Protein AF-A0A8T5MHS5-F1 (afdb_monomer)

Structure (mmCIF, N/CA/C/O backbone):
data_AF-A0A8T5MHS5-F1
#
_entry.id   AF-A0A8T5MHS5-F1
#
loop_
_atom_site.group_PDB
_atom_site.id
_atom_site.type_symbol
_atom_site.label_atom_id
_atom_site.label_alt_id
_atom_site.label_comp_id
_atom_site.label_asym_id
_atom_site.label_entity_id
_atom_site.label_seq_id
_atom_site.pdbx_PDB_ins_code
_atom_site.Cartn_x
_atom_site.Cartn_y
_atom_site.Cartn_z
_atom_site.occupancy
_atom_site.B_iso_or_equiv
_atom_site.auth_seq_id
_atom_site.auth_comp_id
_atom_site.auth_asym_id
_atom_site.auth_atom_id
_atom_site.pdbx_PDB_model_num
ATOM 1 N N . MET A 1 1 ? -16.476 -14.094 20.900 1.00 62.91 1 MET A N 1
ATOM 2 C CA . MET A 1 1 ? -15.885 -13.231 19.860 1.00 62.91 1 MET A CA 1
ATOM 3 C C . MET A 1 1 ? -16.001 -11.819 20.396 1.00 62.91 1 MET A C 1
ATOM 5 O O . MET A 1 1 ? -17.087 -11.488 20.856 1.00 62.91 1 MET A O 1
ATOM 9 N N . GLN A 1 2 ? -14.896 -11.085 20.492 1.00 70.88 2 GLN A N 1
ATOM 10 C CA . GLN A 1 2 ? -14.913 -9.708 20.994 1.00 70.88 2 GLN A CA 1
ATOM 11 C C . GLN A 1 2 ? -15.694 -8.824 20.014 1.00 70.88 2 GLN A C 1
ATOM 13 O O . GLN A 1 2 ? -15.655 -9.086 18.810 1.00 70.88 2 GLN A O 1
ATOM 18 N N . ASP A 1 3 ? -16.452 -7.850 20.518 1.00 88.81 3 ASP A N 1
ATOM 19 C CA . ASP A 1 3 ? -17.217 -6.945 19.658 1.00 88.81 3 ASP A CA 1
ATOM 20 C C . ASP A 1 3 ? -16.241 -6.090 18.833 1.00 88.81 3 ASP A C 1
ATOM 22 O O . ASP A 1 3 ? -15.222 -5.618 19.341 1.00 88.81 3 ASP A O 1
ATOM 26 N N . ILE A 1 4 ? -16.549 -5.881 17.553 1.00 91.62 4 ILE A N 1
ATOM 27 C CA . ILE A 1 4 ? -15.765 -5.030 16.651 1.00 91.62 4 ILE A CA 1
ATOM 28 C C . ILE A 1 4 ? -15.625 -3.618 17.222 1.00 91.62 4 ILE A C 1
ATOM 30 O O . ILE A 1 4 ? -14.560 -3.016 17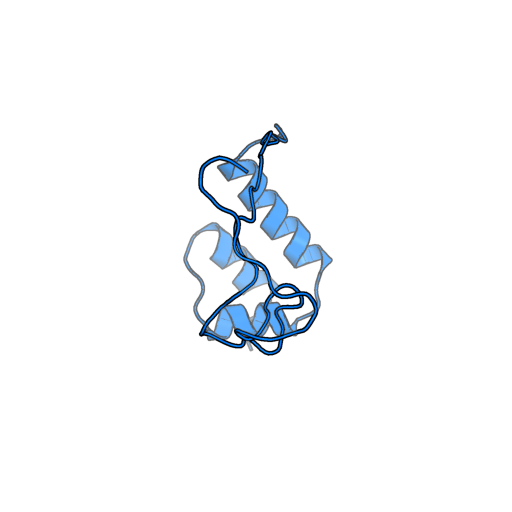.099 1.00 91.62 4 ILE A O 1
ATOM 34 N N . LYS A 1 5 ? -16.657 -3.106 17.901 1.00 90.81 5 LYS A N 1
ATOM 35 C CA . LYS A 1 5 ? -16.602 -1.794 18.557 1.00 90.81 5 LYS A CA 1
ATOM 36 C C . LYS A 1 5 ? -15.541 -1.745 19.651 1.00 90.81 5 LYS A C 1
ATOM 38 O O . LYS A 1 5 ? -14.767 -0.794 19.681 1.00 90.81 5 LYS A O 1
ATOM 43 N N . ASP A 1 6 ? -15.444 -2.788 20.473 1.00 93.69 6 ASP A N 1
ATOM 44 C CA . ASP A 1 6 ? -14.446 -2.865 21.546 1.00 93.69 6 ASP A CA 1
ATOM 45 C C . ASP A 1 6 ? -13.025 -2.888 20.969 1.00 93.69 6 ASP A C 1
ATOM 47 O O . ASP A 1 6 ? -12.120 -2.228 21.484 1.00 93.69 6 ASP A O 1
ATOM 51 N N . ILE A 1 7 ? -12.827 -3.623 19.869 1.00 95.62 7 ILE A N 1
ATOM 52 C CA . ILE A 1 7 ? -11.538 -3.687 19.170 1.00 95.62 7 ILE A CA 1
ATOM 53 C C . ILE A 1 7 ? -11.181 -2.314 18.577 1.00 95.62 7 ILE A C 1
ATOM 55 O O . ILE A 1 7 ? -10.042 -1.861 18.699 1.00 95.62 7 ILE A O 1
ATOM 59 N N . LEU A 1 8 ? -12.147 -1.617 17.970 1.00 94.44 8 LEU A N 1
ATOM 60 C CA . LEU A 1 8 ? -11.936 -0.274 17.426 1.00 94.44 8 LEU A CA 1
ATOM 61 C C . LEU A 1 8 ? -11.624 0.746 18.524 1.00 94.44 8 LEU A C 1
ATOM 63 O O . LEU A 1 8 ? -10.707 1.545 18.348 1.00 94.44 8 LEU A O 1
ATOM 67 N N . GLU A 1 9 ? -12.308 0.703 19.667 1.00 92.50 9 GLU A N 1
ATOM 68 C CA . GLU A 1 9 ? -12.008 1.576 20.807 1.00 92.50 9 GLU A CA 1
ATOM 69 C C . GLU A 1 9 ? -10.615 1.317 21.383 1.00 92.50 9 GLU A C 1
ATOM 71 O O . GLU A 1 9 ? -9.886 2.268 21.680 1.00 92.50 9 GLU A O 1
ATOM 76 N N . LYS A 1 10 ? -10.227 0.042 21.508 1.00 94.25 10 LYS A N 1
ATOM 77 C CA . LYS A 1 10 ? -8.880 -0.350 21.934 1.00 94.25 10 LYS A CA 1
ATOM 78 C C . LYS A 1 10 ? -7.823 0.194 20.982 1.00 94.25 10 LYS A C 1
ATOM 80 O O . LYS A 1 10 ? -6.838 0.767 21.448 1.00 94.25 10 LYS A O 1
ATOM 85 N N . SER A 1 11 ? -8.046 0.060 19.670 1.00 92.56 11 SER A N 1
ATOM 86 C CA . SER A 1 11 ? -7.077 0.478 18.650 1.00 92.56 11 SER A CA 1
ATOM 87 C C . SER A 1 11 ? -6.626 1.927 18.846 1.00 92.56 11 SER A C 1
ATOM 89 O O . SER A 1 11 ? -5.464 2.242 18.604 1.00 92.56 11 SER A O 1
ATOM 91 N N . GLN A 1 12 ? -7.518 2.805 19.331 1.00 86.88 12 GLN A N 1
ATOM 92 C CA . GLN A 1 12 ? -7.247 4.235 19.542 1.00 86.88 12 GLN A CA 1
ATOM 93 C C . GLN A 1 12 ? -6.193 4.513 20.622 1.00 86.88 12 GLN A C 1
ATOM 95 O O . GLN A 1 12 ? -5.705 5.634 20.732 1.00 86.88 12 GLN A O 1
ATOM 100 N N . ARG A 1 13 ? -5.878 3.529 21.469 1.00 87.69 13 ARG A N 1
ATOM 101 C CA . ARG A 1 13 ? -5.039 3.714 22.663 1.00 87.69 13 ARG A CA 1
ATOM 102 C C . ARG A 1 13 ? -3.886 2.726 22.719 1.00 87.69 13 ARG A C 1
ATOM 104 O O . ARG A 1 13 ? -2.842 3.039 23.284 1.00 87.69 13 ARG A O 1
ATOM 111 N N . GLU A 1 14 ? -4.085 1.534 22.165 1.00 92.31 14 GLU A N 1
ATOM 112 C CA . GLU A 1 14 ? -3.191 0.398 22.339 1.00 92.31 14 GLU A CA 1
ATOM 113 C C . GLU A 1 14 ? -3.056 -0.407 21.037 1.00 92.31 14 GLU A C 1
ATOM 115 O O . GLU A 1 14 ? -4.008 -0.487 20.254 1.00 92.31 14 GLU A O 1
ATOM 120 N N . PRO A 1 15 ? -1.897 -1.049 20.799 1.00 94.00 15 PRO A N 1
ATOM 121 C CA . PRO A 1 15 ? -1.725 -1.950 19.667 1.00 94.00 15 PRO A CA 1
ATOM 122 C C . PRO A 1 15 ? -2.730 -3.111 19.680 1.00 94.00 15 PRO A C 1
ATOM 124 O O . PRO A 1 15 ? -3.048 -3.675 20.732 1.00 94.00 15 PRO A O 1
ATOM 127 N N . LEU A 1 16 ? -3.182 -3.501 18.489 1.00 95.56 16 LEU A N 1
ATOM 128 C CA . LEU A 1 16 ? -4.02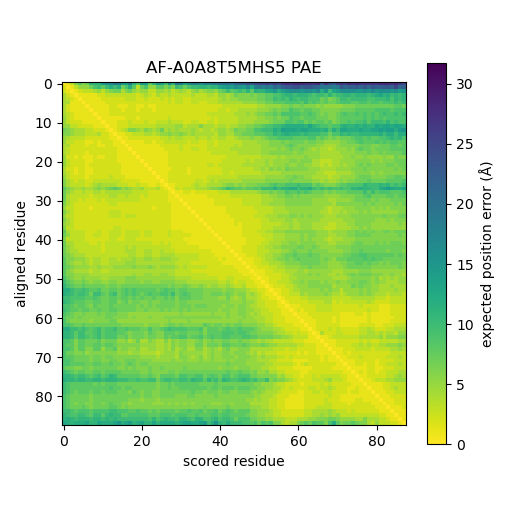6 -4.677 18.295 1.00 95.56 16 LEU A CA 1
ATOM 129 C C . LEU A 1 16 ? -3.193 -5.960 18.229 1.00 95.56 16 LEU A C 1
ATOM 131 O O . LEU A 1 16 ? -2.049 -5.949 17.768 1.00 95.56 16 LEU A O 1
ATOM 135 N N . THR A 1 17 ? -3.785 -7.076 18.651 1.00 97.25 17 THR A N 1
ATOM 136 C CA . THR A 1 17 ? -3.239 -8.406 18.362 1.00 97.25 17 THR A CA 1
ATOM 137 C C . THR A 1 17 ? -3.549 -8.818 16.920 1.00 97.25 17 THR A C 1
ATOM 139 O O . THR A 1 17 ? -4.350 -8.182 16.228 1.00 97.25 17 THR A O 1
ATOM 142 N N . ILE A 1 18 ? -2.918 -9.899 16.451 1.00 96.88 18 ILE A N 1
ATOM 143 C CA . ILE A 1 18 ? -3.188 -10.449 15.114 1.00 96.88 18 ILE A CA 1
ATOM 144 C C . ILE A 1 18 ? -4.653 -10.888 15.014 1.00 96.88 18 ILE A C 1
ATOM 146 O O . ILE A 1 18 ? -5.325 -10.554 14.044 1.00 96.88 18 ILE A O 1
ATOM 150 N N . GLU A 1 19 ? -5.170 -11.555 16.044 1.00 96.81 19 GLU A N 1
ATOM 151 C CA . GLU A 1 19 ? -6.536 -12.083 16.089 1.00 96.81 19 GLU A CA 1
ATOM 152 C C . GLU A 1 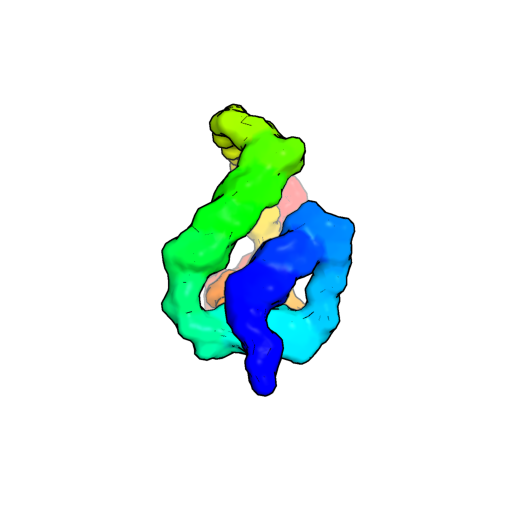19 ? -7.583 -10.960 16.055 1.00 96.81 19 GLU A C 1
ATOM 154 O O . GLU A 1 19 ? -8.619 -11.076 15.402 1.00 96.81 19 GLU A O 1
ATOM 159 N N . GLU A 1 20 ? -7.306 -9.844 16.732 1.00 96.25 20 GLU A N 1
ATOM 160 C CA . GLU A 1 20 ? -8.143 -8.644 16.679 1.00 96.25 20 GLU A CA 1
ATOM 161 C C . GLU A 1 20 ? -8.130 -8.015 15.279 1.00 96.25 20 GLU A C 1
ATOM 163 O O . GLU A 1 20 ? -9.182 -7.646 14.755 1.00 96.25 20 GLU A O 1
ATOM 168 N N . GLY A 1 21 ? -6.959 -7.943 14.638 1.00 94.75 21 GLY A N 1
ATOM 169 C CA . GLY A 1 21 ? -6.829 -7.477 13.257 1.00 94.75 21 GLY A CA 1
ATOM 170 C C . GLY A 1 21 ? -7.586 -8.358 12.257 1.00 94.75 21 GLY A C 1
ATOM 171 O O . GLY A 1 21 ? -8.288 -7.841 11.387 1.00 94.75 21 GLY A O 1
ATOM 172 N N . GLU A 1 22 ? -7.508 -9.681 12.404 1.00 95.69 22 GLU A N 1
ATOM 173 C CA . GLU A 1 22 ? -8.260 -10.642 11.588 1.00 95.69 22 GLU A CA 1
ATOM 174 C C . GLU A 1 22 ? -9.776 -10.497 11.775 1.00 95.69 22 GLU A C 1
ATOM 176 O O . GLU A 1 22 ? -10.533 -10.562 10.798 1.00 95.69 22 GLU A O 1
ATOM 181 N N . ALA A 1 23 ? -10.226 -10.251 13.010 1.00 95.25 23 ALA A N 1
ATOM 182 C CA . ALA A 1 23 ? -11.630 -9.991 13.306 1.00 95.25 23 ALA A CA 1
ATOM 183 C C . ALA A 1 23 ? -12.125 -8.708 12.620 1.00 95.25 23 ALA A C 1
ATOM 185 O O . ALA A 1 23 ? -13.180 -8.728 11.984 1.00 95.25 23 ALA A O 1
ATOM 186 N N . LEU A 1 24 ? -11.347 -7.619 12.671 1.00 94.69 24 LEU A N 1
ATOM 187 C CA . LEU A 1 24 ? -11.662 -6.384 11.944 1.00 94.69 24 LEU A CA 1
ATOM 188 C C . LEU A 1 24 ? -11.721 -6.622 10.431 1.00 94.69 24 LEU A C 1
ATOM 190 O O . LEU A 1 24 ? -12.687 -6.211 9.787 1.00 94.69 24 LEU A O 1
ATOM 194 N N . PHE A 1 25 ? -10.732 -7.327 9.874 1.00 93.44 25 PHE A N 1
ATOM 195 C CA . PHE A 1 25 ? -10.660 -7.631 8.443 1.00 93.44 25 PHE A CA 1
ATOM 196 C C . PHE A 1 25 ? -11.871 -8.443 7.964 1.00 93.44 25 PHE A C 1
ATOM 198 O O . PHE A 1 25 ? -12.394 -8.208 6.876 1.00 93.44 25 PHE A O 1
ATOM 205 N N . SER A 1 26 ? -12.355 -9.361 8.802 1.00 94.62 26 SER A N 1
ATOM 206 C CA . SER A 1 26 ? -13.492 -10.238 8.497 1.00 94.62 26 SER A CA 1
ATOM 207 C C . SER A 1 26 ? -14.862 -9.620 8.806 1.00 94.62 26 SER A C 1
ATOM 209 O O . SER A 1 26 ? -15.884 -10.224 8.486 1.00 94.62 26 SER A O 1
ATOM 211 N N . SER A 1 27 ? -14.914 -8.444 9.442 1.00 93.25 27 SER A N 1
ATOM 212 C CA . SER A 1 27 ? -16.169 -7.814 9.884 1.00 93.25 27 SER A CA 1
ATOM 213 C C . SER A 1 27 ? -16.993 -7.199 8.752 1.00 93.25 27 SER A C 1
ATOM 215 O O . SER A 1 27 ? -18.211 -7.087 8.871 1.00 93.25 27 SER A O 1
ATOM 217 N N . PHE A 1 28 ? -16.331 -6.776 7.670 1.00 88.81 28 PHE A N 1
ATOM 218 C CA . PHE A 1 28 ? -16.915 -6.007 6.565 1.00 88.81 28 PHE A CA 1
ATOM 219 C C . PHE A 1 28 ? -17.667 -4.724 6.987 1.00 88.81 28 PHE A C 1
ATOM 221 O O . PHE A 1 28 ? -18.382 -4.141 6.169 1.00 88.81 28 PHE A O 1
ATOM 228 N N . ASP A 1 29 ? -17.482 -4.230 8.218 1.00 92.69 29 ASP A N 1
ATOM 229 C CA . ASP A 1 29 ? -18.069 -2.969 8.688 1.00 92.69 29 ASP A CA 1
ATOM 230 C C . ASP A 1 29 ? -17.224 -1.774 8.223 1.00 92.69 29 ASP A C 1
ATOM 232 O O . ASP A 1 29 ? -16.496 -1.125 8.980 1.00 92.69 29 ASP A O 1
ATOM 236 N N . LEU A 1 30 ? -17.297 -1.512 6.917 1.00 93.19 30 LEU A N 1
ATOM 237 C CA . LEU A 1 30 ? -16.480 -0.508 6.241 1.00 93.19 30 LEU A CA 1
ATOM 238 C C . LEU A 1 30 ? -16.646 0.896 6.837 1.00 93.19 30 LEU A C 1
ATOM 240 O O . LEU A 1 30 ? -15.683 1.659 6.875 1.00 93.19 30 LEU A O 1
ATOM 244 N N . LEU A 1 31 ? -17.852 1.250 7.289 1.00 94.94 31 LEU A N 1
ATOM 245 C CA . LEU A 1 31 ? -18.131 2.588 7.806 1.00 94.94 31 LEU A CA 1
ATOM 246 C C . LEU A 1 31 ? -17.474 2.800 9.167 1.00 94.94 31 LEU A C 1
ATOM 248 O O . LEU A 1 31 ? -16.789 3.806 9.350 1.00 94.94 31 LEU A O 1
ATOM 252 N N . SER A 1 32 ? -17.621 1.851 10.094 1.00 93.88 32 SER A N 1
ATOM 253 C CA . SER A 1 32 ? -16.976 1.945 11.407 1.00 93.88 32 SER A CA 1
ATOM 254 C C . SER A 1 32 ? -15.449 1.933 11.283 1.00 93.88 32 SER A C 1
ATOM 256 O O . SER A 1 32 ? -14.773 2.738 11.926 1.00 93.88 32 SER A O 1
ATOM 258 N N . LEU A 1 33 ? -14.905 1.090 10.395 1.00 94.44 33 LEU A N 1
ATOM 259 C CA . LEU A 1 33 ? -13.472 1.059 10.082 1.00 94.44 33 LEU A CA 1
ATOM 260 C C . LEU A 1 33 ? -12.988 2.393 9.499 1.00 94.44 33 LEU A C 1
ATOM 262 O O . LEU A 1 33 ? -11.968 2.924 9.934 1.00 94.44 33 LEU A O 1
ATOM 266 N N . GLY A 1 34 ? -13.731 2.951 8.541 1.00 95.12 34 GLY A N 1
ATOM 267 C CA . GLY A 1 34 ? -13.408 4.225 7.906 1.00 95.12 34 GLY A CA 1
ATOM 268 C C . GLY A 1 34 ? -13.421 5.397 8.887 1.00 95.12 34 GLY A C 1
ATOM 269 O O . GLY A 1 34 ? -12.510 6.219 8.854 1.00 95.12 34 GLY A O 1
ATOM 270 N N . ILE A 1 35 ? -14.402 5.452 9.795 1.00 94.75 35 ILE A N 1
ATOM 271 C CA . ILE A 1 35 ? -14.486 6.484 10.842 1.00 94.75 35 ILE A CA 1
ATOM 272 C C . ILE A 1 35 ? -13.281 6.400 11.785 1.00 94.75 35 ILE A C 1
ATOM 274 O O . ILE A 1 35 ? -12.645 7.418 12.054 1.00 94.75 35 ILE A O 1
ATOM 278 N N . ALA A 1 36 ? -12.942 5.198 12.259 1.00 93.94 36 ALA A N 1
ATOM 279 C CA . ALA A 1 36 ? -11.793 5.001 13.138 1.00 93.94 36 ALA A CA 1
ATOM 280 C C . ALA A 1 36 ? -10.473 5.375 12.440 1.00 93.94 36 ALA A C 1
ATOM 282 O O . ALA A 1 36 ? -9.658 6.100 13.010 1.00 93.94 36 ALA A O 1
ATOM 283 N N . ALA A 1 37 ? -10.284 4.938 11.190 1.00 94.38 37 ALA A N 1
ATOM 284 C CA . ALA A 1 37 ? -9.103 5.257 10.388 1.00 94.38 37 ALA A CA 1
ATOM 285 C C . ALA A 1 37 ? -8.973 6.763 10.103 1.00 94.38 37 ALA A C 1
ATOM 287 O O . ALA A 1 37 ? -7.872 7.313 10.172 1.00 94.38 37 ALA A O 1
ATOM 288 N N . ASP A 1 38 ? -10.086 7.446 9.817 1.00 95.25 38 ASP A N 1
ATOM 289 C CA . ASP A 1 38 ? -10.097 8.895 9.615 1.00 95.25 38 ASP A CA 1
ATOM 290 C C . ASP A 1 38 ? -9.726 9.656 10.896 1.00 95.25 38 ASP A C 1
ATOM 292 O O . ASP A 1 38 ? -8.999 10.647 10.820 1.00 95.25 38 ASP A O 1
ATOM 296 N N . GLY A 1 39 ? -10.161 9.169 12.065 1.00 93.62 39 GLY A N 1
ATOM 297 C CA . GLY A 1 39 ? -9.746 9.682 13.374 1.00 93.62 39 GLY A CA 1
ATOM 298 C C . GLY A 1 39 ? -8.226 9.658 13.543 1.00 93.62 39 GLY A C 1
ATOM 299 O O . GLY A 1 39 ? -7.611 10.712 13.702 1.00 93.62 39 GLY A O 1
ATOM 300 N N . PHE A 1 40 ? -7.598 8.490 13.363 1.00 93.12 40 PHE A N 1
ATOM 301 C CA . PHE A 1 40 ? -6.134 8.368 13.432 1.00 93.12 40 PHE A CA 1
ATOM 302 C C . PHE A 1 40 ? -5.411 9.280 12.447 1.00 93.12 40 PHE A C 1
ATOM 304 O O . PHE A 1 40 ? -4.420 9.925 12.789 1.00 93.12 40 PHE A O 1
ATOM 311 N N . ARG A 1 41 ? -5.890 9.335 11.200 1.00 95.38 41 ARG A N 1
ATOM 312 C CA . ARG A 1 41 ? -5.282 10.165 10.158 1.00 95.38 41 ARG A CA 1
ATOM 313 C C . ARG A 1 41 ? -5.396 11.656 1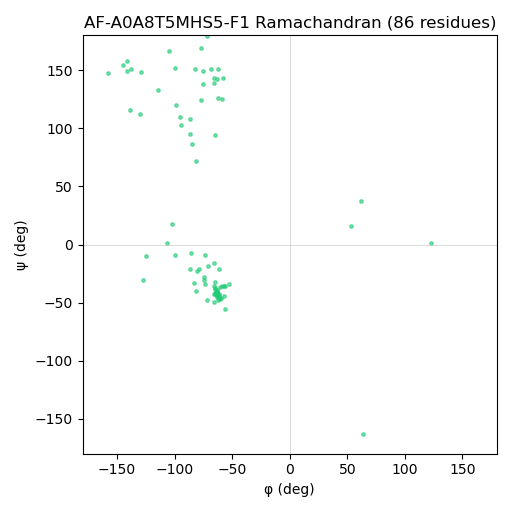0.507 1.00 95.38 41 ARG A C 1
ATOM 315 O O . ARG A 1 41 ? -4.472 12.401 10.188 1.00 95.38 41 ARG A O 1
ATOM 322 N N . LYS A 1 42 ? -6.466 12.083 11.200 1.00 95.69 42 LYS A N 1
ATOM 323 C CA . LYS A 1 42 ? -6.654 13.454 11.734 1.00 95.69 42 LYS A CA 1
ATOM 324 C C . LYS A 1 42 ? -5.641 13.769 12.815 1.00 95.69 42 LYS A C 1
ATOM 326 O O . LYS A 1 42 ? -4.966 14.787 12.705 1.00 95.69 42 LYS A O 1
ATOM 331 N N . ASP A 1 43 ? -5.498 12.884 13.787 1.00 93.62 43 ASP A N 1
ATOM 332 C CA . ASP A 1 43 ? -4.582 13.097 14.905 1.00 93.62 43 ASP A CA 1
ATOM 333 C C . ASP A 1 43 ? -3.117 13.104 14.446 1.00 93.62 43 ASP A C 1
ATOM 335 O O . ASP A 1 43 ? -2.309 13.887 14.943 1.00 93.62 43 ASP A O 1
ATOM 339 N N . ALA A 1 44 ? -2.775 12.272 13.457 1.00 93.94 44 ALA A N 1
ATOM 340 C CA . ALA A 1 44 ? -1.412 12.152 12.948 1.00 93.94 44 ALA A CA 1
ATOM 341 C C . ALA A 1 44 ? -1.019 13.246 11.939 1.00 93.94 44 ALA A C 1
ATOM 343 O O . ALA A 1 44 ? 0.124 13.705 11.955 1.00 93.94 44 ALA A O 1
ATOM 344 N N . ALA A 1 45 ? -1.923 13.629 11.030 1.00 95.75 45 ALA A N 1
ATOM 345 C CA . ALA A 1 45 ? -1.587 14.464 9.869 1.00 95.75 45 ALA A CA 1
ATOM 346 C C . ALA A 1 45 ? -2.419 15.751 9.737 1.00 95.75 45 ALA A C 1
ATOM 348 O O . ALA A 1 45 ? -2.079 16.609 8.922 1.00 95.75 45 ALA A O 1
ATOM 349 N N . GLY A 1 46 ? -3.487 15.918 10.523 1.00 96.69 46 GLY A N 1
ATOM 350 C CA . GLY A 1 46 ? -4.424 17.032 10.379 1.00 96.69 46 GLY A CA 1
ATOM 351 C C . GLY A 1 46 ? -5.167 17.020 9.038 1.00 96.69 46 GLY A C 1
ATOM 352 O O . GLY A 1 46 ? -5.221 16.007 8.342 1.00 96.69 46 GLY A O 1
ATOM 353 N N . ASP A 1 47 ? -5.762 18.153 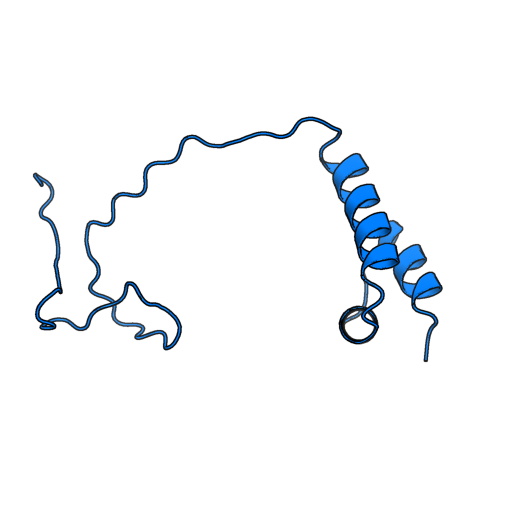8.677 1.00 97.50 47 ASP A N 1
ATOM 354 C CA . ASP A 1 47 ? -6.520 18.317 7.427 1.00 97.50 47 ASP A CA 1
ATOM 355 C C . ASP A 1 47 ? -5.697 18.525 6.132 1.00 97.50 47 ASP A C 1
ATOM 357 O O . ASP A 1 47 ? -6.252 18.291 5.054 1.00 97.50 47 ASP A O 1
ATOM 361 N N . PRO A 1 48 ? -4.418 18.963 6.148 1.00 97.06 48 PRO A N 1
ATOM 362 C CA . PRO A 1 48 ? -3.662 19.136 4.912 1.00 97.06 48 PRO A CA 1
ATOM 363 C C . PRO A 1 48 ? -3.473 17.827 4.137 1.00 97.06 48 PRO A C 1
ATOM 365 O O . PRO A 1 48 ? -2.913 16.856 4.641 1.00 97.06 48 PRO A O 1
ATOM 368 N N . VAL A 1 49 ? -3.855 17.837 2.860 1.00 96.62 49 VAL A N 1
ATOM 369 C CA . VAL A 1 49 ? -3.519 16.775 1.905 1.00 96.62 49 VAL A CA 1
ATOM 370 C C . VAL A 1 49 ? -2.327 17.236 1.075 1.00 96.62 49 VAL A C 1
ATOM 372 O O . VAL A 1 49 ? -2.390 18.264 0.399 1.00 96.62 49 VAL A O 1
ATOM 375 N N . THR A 1 50 ? -1.227 16.489 1.138 1.00 95.94 50 THR A N 1
ATOM 376 C CA . THR A 1 50 ? 0.021 16.805 0.434 1.00 95.94 50 THR A CA 1
ATOM 377 C C . THR A 1 50 ? 0.217 15.901 -0.781 1.00 95.94 50 THR A C 1
ATOM 379 O O . THR A 1 50 ? -0.464 14.890 -0.953 1.00 95.94 50 THR A O 1
ATOM 382 N N . PHE A 1 51 ? 1.151 16.273 -1.651 1.00 96.44 51 PHE A N 1
ATOM 383 C CA . PHE A 1 51 ? 1.557 15.468 -2.797 1.00 96.44 51 PHE A CA 1
ATOM 384 C C . PHE A 1 51 ? 3.069 15.565 -2.991 1.00 96.44 51 PHE A C 1
ATOM 386 O O . PHE A 1 51 ? 3.706 16.523 -2.547 1.00 96.44 51 PHE A O 1
ATOM 393 N N . VAL A 1 52 ? 3.638 14.575 -3.674 1.00 96.62 52 VAL A N 1
ATOM 394 C CA . VAL A 1 52 ? 5.051 14.551 -4.061 1.00 96.62 52 VAL A CA 1
ATOM 3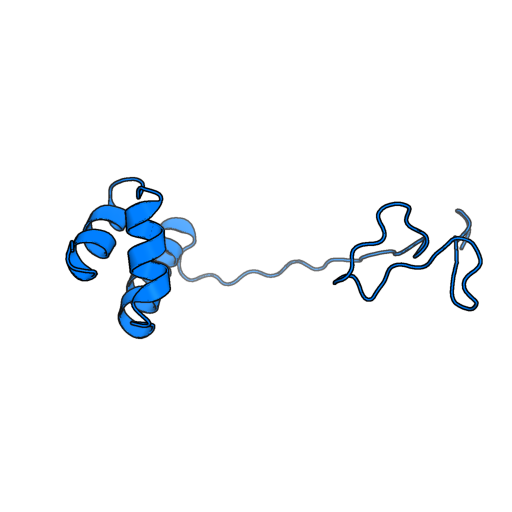95 C C . VAL A 1 52 ? 5.131 14.629 -5.581 1.00 96.62 52 VAL A C 1
ATOM 397 O O . VAL A 1 52 ? 4.419 13.909 -6.279 1.00 96.62 52 VAL A O 1
ATOM 400 N N . ILE A 1 53 ? 5.995 15.504 -6.099 1.00 95.69 53 ILE A N 1
ATOM 401 C CA . ILE A 1 53 ? 6.362 15.505 -7.518 1.00 95.69 53 ILE A CA 1
ATOM 402 C C . ILE A 1 53 ? 7.515 14.518 -7.673 1.00 95.69 53 ILE A C 1
ATOM 404 O O . ILE A 1 53 ? 8.669 14.865 -7.425 1.00 95.69 53 ILE A O 1
ATOM 408 N N . ASP A 1 54 ? 7.182 13.284 -8.037 1.00 96.06 54 ASP A N 1
ATOM 409 C CA . ASP A 1 54 ? 8.154 12.209 -8.226 1.00 96.06 54 ASP A CA 1
ATOM 410 C C . ASP A 1 54 ? 8.504 12.003 -9.707 1.00 96.06 54 ASP A C 1
ATOM 412 O O . ASP A 1 54 ? 7.700 12.276 -10.605 1.00 96.06 54 ASP A O 1
ATOM 416 N N . ARG A 1 55 ? 9.721 11.513 -9.965 1.00 93.56 55 ARG A N 1
ATOM 417 C CA . ARG A 1 55 ? 10.141 11.022 -11.281 1.00 93.56 55 ARG A CA 1
ATOM 418 C C . ARG A 1 55 ? 10.764 9.648 -11.122 1.00 93.56 55 ARG A C 1
ATOM 420 O O . ARG A 1 55 ? 11.871 9.514 -10.608 1.00 93.56 55 ARG A O 1
ATOM 427 N N . ASN A 1 56 ? 10.080 8.647 -11.656 1.00 92.25 56 ASN A N 1
ATOM 428 C CA . ASN A 1 56 ? 10.582 7.288 -11.687 1.00 92.25 56 ASN A CA 1
ATOM 429 C C . ASN A 1 56 ? 11.278 7.007 -13.030 1.00 92.25 56 ASN A C 1
ATOM 431 O O . ASN A 1 56 ? 10.624 6.944 -14.072 1.00 92.25 56 ASN A O 1
ATOM 435 N N . ILE A 1 57 ? 12.606 6.863 -13.006 1.00 92.50 57 ILE A N 1
ATOM 436 C CA . ILE A 1 57 ? 13.400 6.474 -14.179 1.00 92.50 57 ILE A CA 1
ATOM 437 C C . ILE A 1 57 ? 13.597 4.961 -14.138 1.00 92.50 57 ILE A C 1
ATOM 439 O O . ILE A 1 57 ? 14.426 4.443 -13.388 1.00 92.50 57 ILE A O 1
ATOM 443 N N . ASN A 1 58 ? 12.841 4.246 -14.965 1.00 95.56 58 ASN A N 1
ATOM 444 C CA . ASN A 1 58 ? 12.997 2.807 -15.117 1.00 95.56 58 ASN A CA 1
ATOM 445 C C . ASN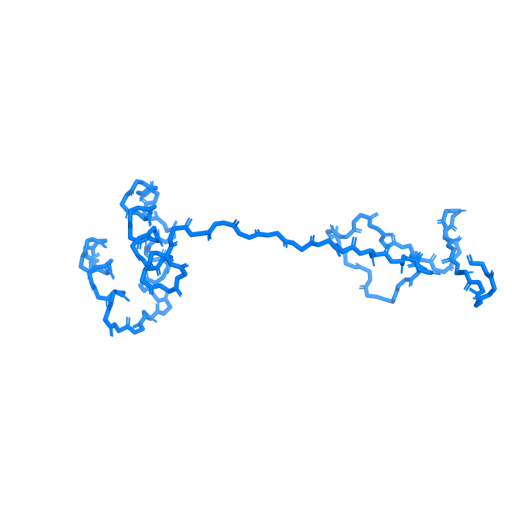 A 1 58 ? 14.094 2.505 -16.138 1.00 95.56 58 ASN A C 1
ATOM 447 O O . ASN A 1 58 ? 13.799 2.312 -17.314 1.00 95.56 58 ASN A O 1
ATOM 451 N N . TYR A 1 59 ? 15.347 2.448 -15.689 1.00 96.19 59 TYR A N 1
ATOM 452 C CA . TYR A 1 59 ? 16.510 2.152 -16.537 1.00 96.19 59 TYR A CA 1
ATOM 453 C C . TYR A 1 59 ? 16.605 0.678 -16.959 1.00 96.19 59 TYR A C 1
ATOM 455 O O . TYR A 1 59 ? 17.427 0.318 -17.791 1.00 96.19 59 TYR A O 1
ATOM 463 N N . THR A 1 60 ? 15.780 -0.202 -16.396 1.00 96.94 60 THR A N 1
ATOM 464 C CA . THR A 1 60 ? 15.664 -1.596 -16.828 1.00 96.94 60 THR A CA 1
ATOM 465 C C . THR A 1 60 ? 14.325 -2.165 -16.395 1.00 96.94 60 THR A C 1
ATOM 467 O O . THR A 1 60 ? 13.815 -1.826 -15.326 1.00 96.94 60 THR A O 1
ATOM 470 N N . ASN A 1 61 ? 13.778 -3.071 -17.197 1.00 97.06 61 ASN A N 1
ATOM 471 C CA . ASN A 1 61 ? 12.676 -3.939 -16.787 1.00 97.06 61 ASN A CA 1
ATOM 472 C C . ASN A 1 61 ? 13.129 -5.395 -16.553 1.00 97.06 61 ASN A C 1
ATOM 474 O O . ASN A 1 61 ? 12.320 -6.252 -16.187 1.00 97.06 61 ASN A O 1
ATOM 478 N N . VAL A 1 62 ? 14.424 -5.689 -16.711 1.00 97.12 62 VAL A N 1
ATOM 479 C CA . VAL A 1 62 ? 15.000 -7.016 -16.470 1.00 97.12 62 VAL A CA 1
ATOM 480 C C . VAL A 1 62 ? 15.163 -7.253 -14.970 1.00 97.12 62 VAL A C 1
ATOM 482 O O . VAL A 1 62 ? 15.847 -6.493 -14.289 1.00 97.12 62 VAL A O 1
ATOM 485 N N . CYS A 1 63 ? 14.582 -8.332 -14.440 1.00 96.50 63 CYS A N 1
ATOM 486 C CA . CYS A 1 63 ? 14.665 -8.656 -13.009 1.00 96.50 63 CYS A CA 1
ATOM 48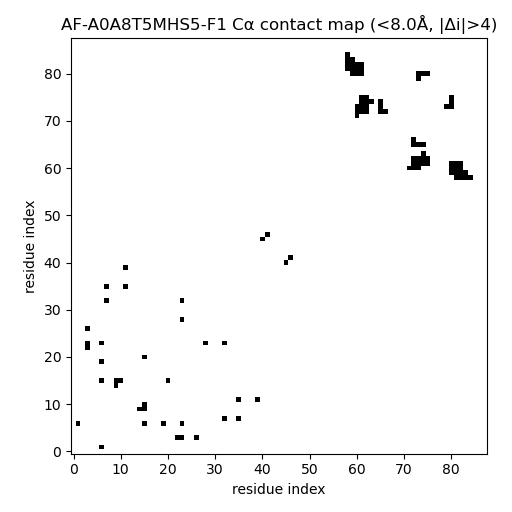7 C C . CYS A 1 63 ? 14.915 -10.153 -12.769 1.00 96.50 63 CYS A C 1
ATOM 489 O O . CYS A 1 63 ? 14.524 -10.993 -13.564 1.00 96.50 63 CYS A O 1
ATOM 491 N N . ALA A 1 64 ? 15.571 -10.523 -11.670 1.00 94.69 64 ALA A N 1
ATOM 492 C CA . ALA A 1 64 ? 15.798 -11.933 -11.335 1.00 94.69 64 ALA A CA 1
ATOM 493 C C . ALA A 1 64 ? 14.632 -12.563 -10.547 1.00 94.69 64 ALA A C 1
ATOM 495 O O . ALA A 1 64 ? 14.493 -13.782 -10.532 1.00 94.69 64 ALA A O 1
ATOM 496 N N . SER A 1 65 ? 13.797 -11.748 -9.892 1.00 94.56 65 SER A N 1
ATOM 497 C CA . SER A 1 65 ? 12.803 -12.233 -8.923 1.00 94.56 65 SER A CA 1
ATOM 498 C C . SER A 1 65 ? 11.601 -12.937 -9.552 1.00 94.56 65 SER A C 1
ATOM 500 O O . SER A 1 65 ? 11.042 -13.845 -8.946 1.00 94.56 65 SER A O 1
ATOM 502 N N . GLY A 1 66 ? 11.162 -12.509 -10.740 1.00 90.50 66 GLY A N 1
ATOM 503 C CA . GLY A 1 66 ? 10.057 -13.162 -11.447 1.00 90.50 66 GLY A CA 1
ATOM 504 C C . GLY A 1 66 ? 8.705 -13.147 -10.726 1.00 90.50 66 GLY A C 1
ATOM 505 O O . GLY A 1 66 ? 7.966 -14.132 -10.767 1.00 90.50 66 GLY A O 1
ATOM 506 N N . CYS A 1 67 ? 8.370 -12.051 -10.037 1.00 96.19 67 CYS A N 1
ATOM 507 C CA . CYS A 1 67 ? 7.128 -11.944 -9.270 1.00 96.19 67 CYS A CA 1
ATOM 508 C C . CYS A 1 67 ? 5.890 -12.150 -10.158 1.00 96.19 67 CYS A C 1
ATOM 510 O O . CYS A 1 67 ? 5.678 -11.403 -11.110 1.00 96.19 67 CYS A O 1
ATOM 512 N N . LYS A 1 68 ? 5.017 -13.098 -9.788 1.00 94.62 68 LYS A N 1
ATOM 513 C CA . LYS A 1 68 ? 3.810 -13.460 -10.564 1.00 94.62 68 LYS A CA 1
ATOM 514 C C . LYS A 1 68 ? 2.796 -12.322 -10.739 1.00 94.62 68 LYS A C 1
ATOM 516 O O . LYS A 1 68 ? 1.965 -12.386 -11.634 1.00 94.62 68 LYS A O 1
ATOM 521 N N . PHE A 1 69 ? 2.845 -11.315 -9.872 1.00 95.88 69 PHE A N 1
ATOM 522 C CA . PHE A 1 69 ? 1.953 -10.154 -9.894 1.00 95.88 69 PHE A CA 1
ATOM 523 C C . PHE A 1 69 ? 2.586 -8.918 -10.552 1.00 95.88 69 PHE A C 1
ATOM 525 O O . PHE A 1 69 ? 1.908 -7.913 -10.743 1.00 95.88 69 PHE A O 1
ATOM 532 N N . CYS A 1 70 ? 3.887 -8.950 -10.865 1.00 96.69 70 CYS A N 1
ATOM 533 C CA . CYS A 1 70 ? 4.574 -7.794 -11.427 1.00 96.69 70 CYS A CA 1
ATOM 534 C C . CYS A 1 70 ? 4.422 -7.784 -12.949 1.00 96.69 70 CYS A C 1
ATOM 536 O O . CYS A 1 70 ? 5.070 -8.560 -13.647 1.00 96.69 70 CYS A O 1
ATOM 538 N N . ALA A 1 71 ? 3.607 -6.864 -13.465 1.00 94.88 71 ALA A N 1
ATOM 539 C CA . ALA A 1 71 ? 3.426 -6.685 -14.906 1.00 94.88 71 ALA A CA 1
ATOM 540 C C . ALA A 1 71 ? 4.653 -6.065 -15.604 1.00 94.88 71 ALA A C 1
ATOM 542 O O . ALA A 1 71 ? 4.784 -6.157 -16.825 1.00 94.88 71 ALA A O 1
ATOM 543 N N . PHE A 1 72 ? 5.548 -5.424 -14.847 1.00 95.88 72 PHE A N 1
ATOM 544 C CA . PHE A 1 72 ? 6.684 -4.688 -15.399 1.00 95.88 72 PHE A CA 1
ATOM 545 C C . PHE A 1 72 ? 7.887 -5.582 -15.726 1.00 95.88 72 PHE A C 1
ATOM 547 O O . PHE A 1 72 ? 8.594 -5.341 -16.695 1.00 95.88 72 PHE A O 1
ATOM 554 N N . TYR A 1 73 ? 8.101 -6.642 -14.950 1.00 96.12 73 TYR A N 1
ATOM 555 C CA . TYR A 1 73 ? 9.281 -7.494 -15.067 1.00 96.12 73 TYR A CA 1
ATOM 556 C C . TYR A 1 73 ? 9.375 -8.223 -16.417 1.00 96.12 73 TYR A C 1
ATOM 558 O O . TYR A 1 73 ? 8.381 -8.750 -16.922 1.00 96.12 73 TYR A O 1
ATOM 566 N N . ARG A 1 74 ? 10.603 -8.343 -16.935 1.00 97.19 74 ARG A N 1
ATOM 567 C CA . ARG A 1 74 ? 10.981 -9.213 -18.051 1.00 97.19 74 ARG A CA 1
ATOM 568 C C . ARG A 1 74 ? 12.190 -10.092 -17.748 1.00 97.19 74 ARG A C 1
ATOM 570 O O . ARG A 1 74 ? 13.114 -9.710 -17.031 1.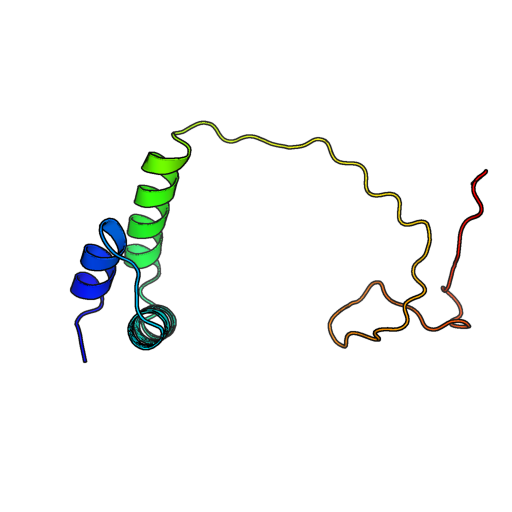00 97.19 74 ARG A O 1
ATOM 577 N N . ASN A 1 75 ? 12.201 -11.283 -18.345 1.00 95.75 75 ASN A N 1
ATOM 578 C CA . ASN A 1 75 ? 13.394 -12.126 -18.395 1.00 95.75 75 ASN A CA 1
ATOM 579 C C . ASN A 1 75 ? 14.465 -11.500 -19.294 1.00 95.75 75 ASN A C 1
ATOM 581 O O . ASN A 1 75 ? 14.144 -10.829 -20.274 1.00 95.75 75 ASN A O 1
ATOM 585 N N . LYS A 1 76 ? 15.741 -11.784 -18.999 1.00 91.75 76 LYS A N 1
ATOM 586 C CA . LYS A 1 76 ? 16.878 -11.389 -19.841 1.00 91.75 76 LYS A CA 1
ATOM 587 C C . LYS A 1 76 ? 16.782 -12.124 -21.186 1.00 91.75 76 LYS A C 1
ATOM 589 O O . LYS A 1 76 ? 17.193 -13.275 -21.283 1.00 91.75 76 LYS A O 1
ATOM 594 N N . GLY A 1 77 ? 16.187 -11.475 -22.186 1.00 93.12 77 GLY A N 1
ATOM 595 C CA . GLY A 1 77 ? 15.928 -12.040 -23.517 1.00 93.12 77 GLY A CA 1
ATOM 596 C C . GLY A 1 77 ? 14.461 -12.036 -23.956 1.00 93.12 77 GLY A C 1
ATOM 597 O O . GLY A 1 77 ? 14.175 -12.515 -25.048 1.00 93.12 77 GLY A O 1
ATOM 598 N N . ALA A 1 78 ? 13.530 -11.520 -23.144 1.00 96.81 78 ALA A N 1
ATOM 599 C CA . ALA A 1 78 ? 12.191 -11.216 -23.649 1.00 96.81 78 ALA A CA 1
ATOM 600 C C . ALA A 1 78 ? 12.267 -10.144 -24.751 1.00 96.81 78 ALA A C 1
ATOM 602 O O . ALA A 1 78 ? 13.166 -9.306 -24.731 1.00 96.81 78 ALA A O 1
ATOM 603 N N . GLU A 1 79 ? 11.325 -10.173 -25.693 1.00 97.38 79 GLU A N 1
ATOM 604 C CA . GLU A 1 79 ? 11.318 -9.276 -26.859 1.00 97.38 79 GLU A CA 1
ATOM 605 C C . GLU A 1 79 ? 11.285 -7.791 -26.467 1.00 97.38 79 GLU A C 1
ATOM 607 O O . GLU A 1 79 ? 11.940 -6.966 -27.093 1.00 97.38 79 GLU A O 1
ATOM 612 N N . ASP A 1 80 ? 10.583 -7.465 -25.384 1.00 96.50 80 ASP A N 1
ATOM 613 C CA . ASP A 1 80 ? 10.448 -6.117 -24.833 1.00 96.50 80 ASP A CA 1
ATOM 614 C C . ASP A 1 80 ? 11.342 -5.871 -23.599 1.00 96.50 80 ASP A C 1
ATOM 616 O O . ASP A 1 80 ? 11.105 -4.942 -22.821 1.00 96.50 80 ASP A O 1
ATOM 620 N N . ALA A 1 81 ? 12.366 -6.705 -23.383 1.00 97.50 81 ALA A N 1
ATOM 621 C CA . ALA A 1 81 ? 13.357 -6.485 -22.333 1.00 97.50 81 ALA A CA 1
ATOM 622 C C . ALA A 1 81 ? 14.343 -5.371 -22.715 1.00 97.50 81 ALA A C 1
ATOM 624 O O . ALA A 1 81 ? 14.856 -5.348 -23.832 1.00 97.50 81 ALA A O 1
ATOM 625 N N . TYR A 1 82 ? 14.686 -4.504 -21.761 1.00 96.94 82 TYR A N 1
ATOM 626 C CA . TYR A 1 82 ? 15.667 -3.441 -21.979 1.00 96.94 82 TYR A CA 1
ATOM 627 C C . TYR A 1 82 ? 16.517 -3.152 -20.735 1.00 96.94 82 TYR A C 1
ATOM 629 O O . TYR A 1 82 ? 16.094 -3.381 -19.601 1.00 96.94 82 TYR A O 1
ATOM 637 N N . VAL A 1 83 ? 17.721 -2.626 -20.978 1.00 96.62 83 VAL A N 1
ATOM 638 C CA . VAL A 1 83 ? 18.621 -2.012 -19.993 1.00 96.62 83 VAL A CA 1
ATOM 639 C C . VAL A 1 83 ? 19.204 -0.770 -20.665 1.00 96.62 83 VAL A C 1
ATOM 641 O O . VAL A 1 83 ? 19.883 -0.911 -21.679 1.00 96.62 83 VAL A O 1
ATOM 644 N N . LEU A 1 84 ? 18.909 0.414 -20.139 1.00 96.69 84 LEU A N 1
ATOM 645 C CA . LEU A 1 84 ? 19.430 1.684 -20.641 1.00 96.69 84 LEU A CA 1
ATOM 646 C C . LEU A 1 84 ? 20.896 1.860 -20.226 1.00 96.69 84 LEU A C 1
ATOM 648 O O . LEU A 1 84 ? 21.319 1.371 -19.170 1.00 96.69 84 LEU A O 1
ATOM 652 N N . SER A 1 85 ? 21.667 2.552 -21.060 1.00 96.12 85 SER A N 1
ATOM 653 C CA . SER A 1 85 ? 22.990 3.069 -20.696 1.00 96.12 85 SER A CA 1
ATOM 654 C C . SER A 1 85 ? 22.884 4.253 -19.722 1.00 96.12 85 SER A C 1
ATOM 656 O O . SER A 1 85 ? 21.796 4.629 -19.300 1.00 96.12 85 SER A O 1
ATOM 658 N N . ILE A 1 86 ? 24.020 4.812 -19.297 1.00 95.00 86 ILE A N 1
ATOM 659 C CA . ILE A 1 86 ? 24.032 5.990 -18.411 1.00 95.00 86 ILE A CA 1
ATOM 660 C C . ILE A 1 86 ? 23.666 7.258 -19.196 1.00 95.00 86 ILE A C 1
ATOM 662 O O . ILE A 1 86 ? 23.136 8.211 -18.630 1.00 95.00 86 ILE A O 1
ATOM 666 N N . GLU A 1 87 ? 24.000 7.279 -20.484 1.00 94.00 87 GLU A N 1
ATOM 667 C CA . GLU A 1 87 ? 23.802 8.407 -21.388 1.00 94.00 87 GLU A CA 1
ATOM 668 C C . GLU A 1 87 ? 22.367 8.515 -21.932 1.00 94.00 87 GLU A C 1
ATOM 670 O O . GLU A 1 87 ? 21.973 9.602 -22.361 1.00 94.00 87 GLU A O 1
ATOM 675 N N . GLU A 1 88 ? 21.617 7.410 -21.932 1.00 86.38 88 GLU A N 1
ATOM 676 C CA . GLU A 1 88 ? 20.192 7.324 -22.303 1.00 86.38 88 GLU A CA 1
ATOM 677 C C . GLU A 1 88 ? 19.261 7.713 -21.146 1.00 86.38 88 GLU A C 1
ATOM 679 O O . GLU A 1 88 ? 18.301 8.476 -21.410 1.00 86.38 88 GLU A O 1
#

Mean predicted aligned error: 5.02 Å

pLDDT: mean 93.98, std 4.79, range [62.91, 97.5]

Foldseek 3Di:
DDDLVVLLVCVVPHDDDPVSVVCVVPVPPVVSVVVSVVVVCCVPPNDDDDDDPDDDDPQWQDDDPPDPPDPSHDHPDDPPTHHHDPVD

Sequence (88 aa):
MQDIKDILEKSQREPLTIEEGEALFSSFDLLSLGIAADGFRKDAAGDPVTFVIDRNINYTNVCASGCKFCAFYRNKGAEDAYVLSIEE

Solvent-accessible surface area (backbone atoms only — not comparable to full-atom values): 5860 Å² total; per-residue (Å²): 131,84,56,67,66,60,52,55,60,43,52,78,80,43,87,73,54,72,69,56,51,52,49,57,71,71,59,75,54,60,65,66,51,48,54,54,51,50,50,54,47,39,78,74,58,48,88,75,82,83,87,80,95,78,83,87,81,78,54,50,36,54,52,88,80,74,58,94,83,52,85,69,60,27,52,94,78,42,95,87,41,49,70,58,64,93,90,106

Radius of gyration: 21.72 Å; Cα contacts (8 Å, |Δi|>4): 53; chains: 1; bounding box: 42×33×50 Å

Secondary structure (DSSP, 8-state):
---HHHHHHHHTTSPPPHHHHHHHHHH--HHHHHHHHHHHHHHHH-S------------B-B-SS--TT-SS-B-TT-TT--B--S--